Protein AF-A0A520GUM7-F1 (afdb_monomer)

Sequence (60 aa):
MGLILLEALGALVLLAVIVWWTMFAGRRRGEIADPAPPEEAPAPVAASAPAPPATSPSRD

Solvent-accessible surface area (backbone atoms only — not comparable to full-atom values): 4151 Å² total; per-residue (Å²): 115,68,67,61,53,52,51,51,53,50,50,52,51,50,49,51,52,50,54,49,44,60,65,60,66,65,62,68,88,70,73,80,73,68,77,70,72,83,72,73,69,80,67,79,85,82,81,72,76,78,77,77,81,87,74,81,77,86,88,134

Secondary structure (DSSP, 8-state):
-HHHHHHHHHHHHHHHHHHHHHHHHS------------------TTS-PPPPP-------

Mean predicted aligned error: 18.13 Å

Structure (mmCIF, N/CA/C/O backbone):
data_AF-A0A520GUM7-F1
#
_entry.id   AF-A0A520GUM7-F1
#
loop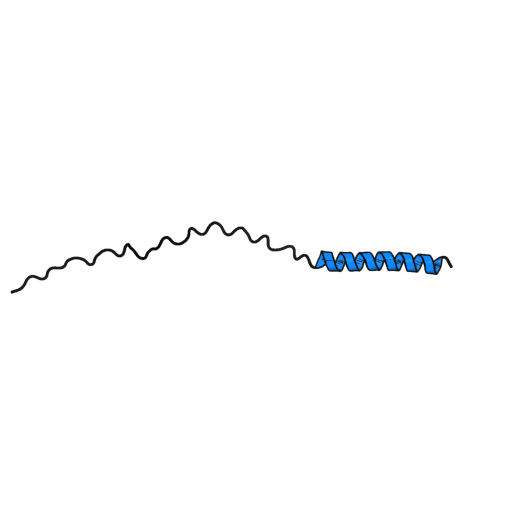_
_atom_site.group_PDB
_atom_site.id
_atom_site.type_symbol
_atom_site.label_atom_id
_atom_site.label_alt_id
_atom_site.label_comp_id
_atom_site.label_asym_id
_atom_site.label_entity_id
_atom_site.label_seq_id
_atom_site.pdbx_PDB_ins_code
_atom_site.Cartn_x
_atom_site.Car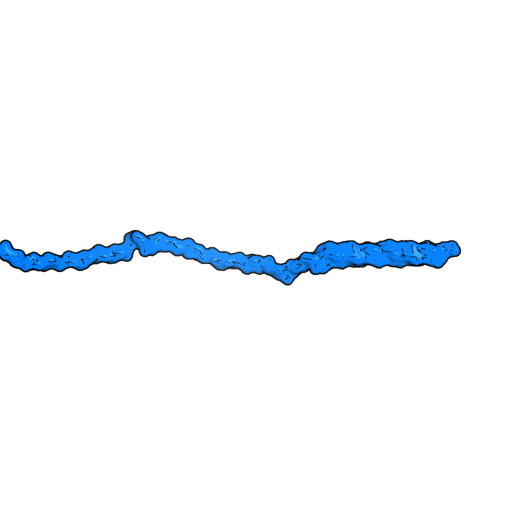tn_y
_atom_site.Cartn_z
_atom_site.occupancy
_atom_site.B_iso_or_equiv
_atom_site.auth_seq_id
_atom_site.auth_comp_id
_atom_site.auth_asym_id
_atom_site.auth_atom_id
_atom_site.pdbx_PDB_model_num
ATOM 1 N N . MET A 1 1 ? 13.694 -6.008 -24.397 1.00 62.38 1 MET A N 1
ATOM 2 C CA . MET A 1 1 ? 13.679 -4.659 -23.785 1.00 62.38 1 MET A CA 1
ATOM 3 C C . MET A 1 1 ? 12.287 -4.266 -23.286 1.00 62.38 1 MET A C 1
ATOM 5 O O . MET A 1 1 ? 12.166 -3.968 -2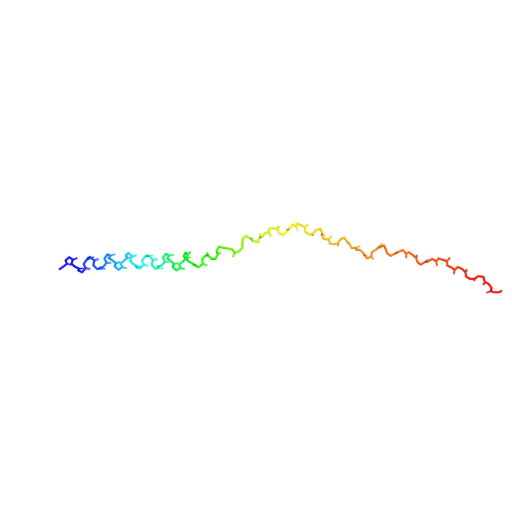2.110 1.00 62.38 1 MET A O 1
ATOM 9 N N . GLY A 1 2 ? 11.228 -4.334 -24.108 1.00 81.12 2 GLY A N 1
ATOM 10 C CA . GLY A 1 2 ? 9.867 -3.952 -23.679 1.00 81.12 2 GLY A CA 1
ATOM 11 C C . GLY A 1 2 ? 9.253 -4.799 -22.552 1.00 81.12 2 GLY A C 1
ATOM 12 O O . GLY A 1 2 ? 8.511 -4.264 -21.740 1.00 81.12 2 GLY A O 1
ATOM 13 N N . LEU A 1 3 ? 9.611 -6.085 -22.446 1.00 82.50 3 LEU A N 1
ATOM 14 C CA . LEU A 1 3 ? 9.120 -6.971 -21.377 1.00 82.50 3 LEU A CA 1
ATOM 15 C C . LEU A 1 3 ? 9.549 -6.508 -19.974 1.00 82.50 3 LEU A C 1
ATOM 17 O O . LEU A 1 3 ? 8.734 -6.508 -19.064 1.00 82.50 3 LEU A O 1
ATOM 21 N N . ILE A 1 4 ? 10.787 -6.022 -19.822 1.00 86.12 4 ILE A N 1
ATOM 22 C CA . ILE A 1 4 ? 11.298 -5.484 -18.548 1.00 86.12 4 ILE A CA 1
ATOM 23 C C . ILE A 1 4 ? 10.557 -4.195 -18.179 1.00 86.12 4 ILE A C 1
ATOM 25 O O . ILE A 1 4 ? 10.229 -3.971 -17.019 1.00 86.12 4 ILE A O 1
ATOM 29 N N . LEU A 1 5 ? 10.263 -3.352 -19.175 1.00 89.38 5 LEU A N 1
ATOM 30 C CA . LEU A 1 5 ? 9.511 -2.119 -18.961 1.00 89.38 5 LEU A CA 1
ATOM 31 C C . LEU A 1 5 ? 8.068 -2.424 -18.527 1.00 89.38 5 LEU A C 1
ATOM 33 O O . LEU A 1 5 ? 7.557 -1.784 -17.613 1.00 89.38 5 LEU A O 1
ATOM 37 N N . LEU A 1 6 ? 7.438 -3.433 -19.135 1.00 93.19 6 LEU A N 1
ATOM 38 C CA . LEU A 1 6 ? 6.095 -3.884 -18.772 1.00 93.19 6 LEU A CA 1
ATOM 39 C C . LEU A 1 6 ? 6.049 -4.473 -17.354 1.00 93.19 6 LEU A C 1
ATOM 41 O O . LEU A 1 6 ? 5.150 -4.130 -16.590 1.00 93.19 6 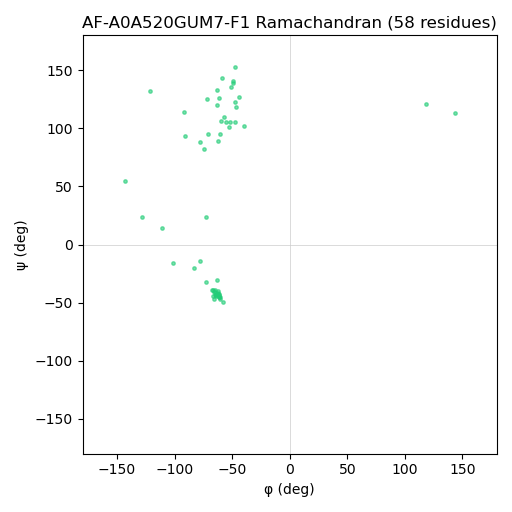LEU A O 1
ATOM 45 N N . GLU A 1 7 ? 7.028 -5.300 -16.978 1.00 91.31 7 GLU A N 1
ATOM 46 C CA . GLU A 1 7 ? 7.139 -5.832 -15.614 1.00 91.31 7 GLU A CA 1
ATOM 47 C C . GLU A 1 7 ? 7.403 -4.735 -14.583 1.00 91.31 7 GLU A C 1
ATOM 49 O O . GLU A 1 7 ? 6.782 -4.739 -13.524 1.00 91.31 7 GLU A O 1
ATOM 54 N N . ALA A 1 8 ? 8.261 -3.759 -14.893 1.00 94.25 8 ALA A N 1
ATOM 55 C CA . ALA A 1 8 ? 8.529 -2.633 -14.003 1.00 94.25 8 ALA A CA 1
ATOM 56 C C . ALA A 1 8 ? 7.279 -1.769 -13.782 1.00 94.25 8 ALA A C 1
ATOM 58 O O . ALA A 1 8 ? 6.983 -1.407 -12.644 1.00 94.25 8 ALA A O 1
ATOM 59 N N . LEU A 1 9 ? 6.510 -1.479 -14.842 1.00 95.44 9 LEU A N 1
ATOM 60 C CA . LEU A 1 9 ? 5.221 -0.794 -14.706 1.00 95.44 9 LEU A CA 1
ATOM 61 C C . LEU A 1 9 ? 4.226 -1.631 -13.890 1.00 95.44 9 LEU A C 1
ATOM 63 O O . LEU A 1 9 ? 3.553 -1.089 -13.014 1.00 95.44 9 LEU A O 1
ATOM 67 N N . GLY A 1 10 ? 4.156 -2.942 -14.135 1.00 95.88 10 GLY A N 1
ATOM 68 C CA . GLY A 1 10 ? 3.310 -3.857 -13.367 1.00 95.88 10 GLY A CA 1
ATOM 69 C C . GLY A 1 10 ? 3.675 -3.882 -11.880 1.00 95.88 10 GLY A C 1
ATOM 70 O O . GLY A 1 10 ? 2.797 -3.762 -11.027 1.00 95.88 10 GLY A O 1
ATOM 71 N N . ALA A 1 11 ? 4.968 -3.953 -11.564 1.00 95.62 11 ALA A N 1
ATOM 72 C CA . ALA A 1 11 ? 5.489 -3.918 -10.203 1.00 95.62 11 ALA A CA 1
ATOM 73 C C . ALA A 1 11 ? 5.228 -2.568 -9.519 1.00 95.62 11 ALA A C 1
ATOM 75 O O . ALA A 1 11 ? 4.856 -2.546 -8.348 1.00 95.62 11 ALA A O 1
ATOM 76 N N . LEU A 1 12 ? 5.360 -1.451 -10.244 1.00 95.25 12 LEU A N 1
ATOM 77 C CA . LEU A 1 12 ? 5.053 -0.113 -9.733 1.00 95.25 12 LEU A CA 1
ATOM 78 C C . LEU A 1 12 ? 3.571 0.008 -9.340 1.00 95.25 12 LEU A C 1
ATOM 80 O O . LEU A 1 12 ? 3.253 0.503 -8.258 1.00 95.25 12 LEU A O 1
ATOM 84 N N . VAL A 1 13 ? 2.664 -0.480 -10.193 1.00 96.44 13 VAL A N 1
ATOM 85 C CA . VAL A 1 13 ? 1.219 -0.484 -9.918 1.00 96.44 13 VAL A CA 1
ATOM 86 C C . VAL A 1 13 ? 0.892 -1.420 -8.755 1.00 96.44 13 VAL A C 1
ATOM 88 O O . VAL A 1 13 ? 0.155 -1.031 -7.851 1.00 96.44 13 VAL A O 1
ATOM 91 N N . LEU A 1 14 ? 1.469 -2.624 -8.732 1.00 96.19 14 LEU A N 1
ATOM 92 C CA . LEU A 1 14 ? 1.263 -3.591 -7.654 1.00 96.19 14 LEU A CA 1
ATOM 93 C C . LEU A 1 14 ? 1.743 -3.042 -6.303 1.00 96.19 14 LEU A C 1
ATOM 95 O O . LEU A 1 14 ? 1.036 -3.160 -5.304 1.00 96.19 14 LEU A O 1
ATOM 99 N N . LEU A 1 15 ? 2.903 -2.384 -6.279 1.00 94.75 15 LEU A N 1
ATOM 100 C CA . LEU A 1 15 ? 3.437 -1.719 -5.094 1.00 94.75 15 LEU A CA 1
ATOM 101 C C . LEU A 1 15 ? 2.483 -0.625 -4.597 1.00 94.75 15 LEU A C 1
ATOM 103 O O . LEU A 1 15 ? 2.169 -0.585 -3.408 1.00 94.75 15 LEU A O 1
ATOM 107 N N . ALA A 1 16 ? 1.982 0.227 -5.494 1.00 95.44 16 ALA A N 1
ATOM 108 C CA . ALA A 1 16 ? 1.029 1.277 -5.141 1.00 95.44 16 ALA A CA 1
ATOM 109 C C . ALA A 1 16 ? -0.284 0.701 -4.590 1.00 95.44 16 ALA A C 1
ATOM 111 O O . ALA A 1 16 ? -0.790 1.197 -3.585 1.00 95.44 16 ALA A O 1
ATOM 112 N N . VAL A 1 17 ? -0.805 -0.372 -5.196 1.00 94.88 17 VAL A N 1
ATOM 113 C CA . VAL A 1 17 ? -2.002 -1.080 -4.717 1.00 94.88 17 VAL A CA 1
ATOM 114 C C . VAL A 1 17 ? -1.778 -1.642 -3.318 1.00 94.88 17 VAL A C 1
ATOM 116 O O . VAL A 1 17 ? -2.638 -1.463 -2.462 1.00 94.88 17 VAL A O 1
ATOM 119 N N . ILE A 1 18 ? -0.630 -2.271 -3.056 1.00 94.69 18 ILE A N 1
ATOM 120 C CA . ILE A 1 18 ? -0.312 -2.822 -1.734 1.00 94.69 18 ILE A CA 1
ATOM 121 C C . ILE A 1 18 ? -0.173 -1.704 -0.700 1.00 94.69 18 ILE A C 1
ATOM 123 O O . ILE A 1 18 ? -0.759 -1.813 0.368 1.00 94.69 18 ILE A O 1
ATOM 127 N N . VAL A 1 19 ? 0.553 -0.622 -0.993 1.00 94.31 19 VAL A N 1
ATOM 128 C CA . VAL A 1 19 ? 0.723 0.510 -0.060 1.00 94.31 19 VAL A CA 1
ATOM 129 C C . VAL A 1 19 ? -0.606 1.208 0.219 1.00 94.31 19 VAL A C 1
ATOM 131 O O . VAL A 1 19 ?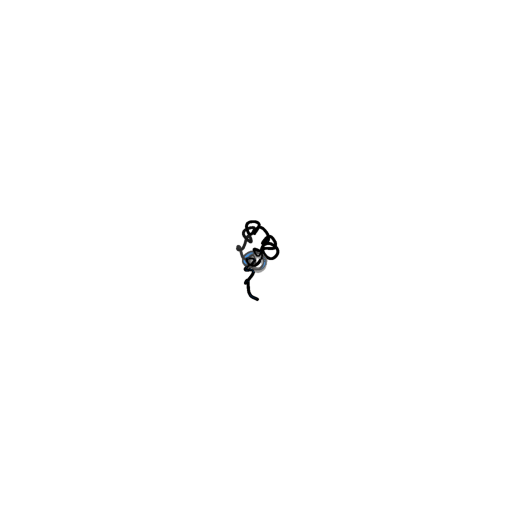 -0.936 1.496 1.370 1.00 94.31 19 VAL A O 1
ATOM 134 N N . TRP A 1 20 ? -1.400 1.450 -0.823 1.00 92.94 20 TRP A N 1
ATOM 135 C CA . TRP A 1 20 ? -2.752 1.973 -0.669 1.00 92.94 20 TRP A CA 1
ATOM 136 C C . TRP A 1 20 ? -3.572 1.040 0.212 1.00 92.94 20 TRP A C 1
ATOM 138 O O . TRP A 1 20 ? -4.195 1.476 1.174 1.00 92.94 20 TRP A O 1
ATOM 148 N N . TRP A 1 21 ? -3.552 -0.256 -0.085 1.00 91.62 21 TRP A N 1
ATOM 149 C CA . TRP A 1 21 ? -4.280 -1.254 0.676 1.00 91.62 21 TRP A CA 1
ATOM 150 C C . TRP A 1 21 ? -3.820 -1.313 2.132 1.00 91.62 21 TRP A C 1
ATOM 152 O O . TRP A 1 21 ? -4.661 -1.340 3.017 1.00 91.62 21 TRP A O 1
ATOM 162 N N . THR A 1 22 ? -2.524 -1.277 2.434 1.00 91.00 22 THR A N 1
ATOM 163 C CA . THR A 1 22 ? -2.039 -1.333 3.822 1.00 91.00 22 THR A CA 1
ATOM 164 C C . THR A 1 22 ? -2.409 -0.081 4.611 1.00 91.00 22 THR A C 1
ATOM 166 O O . THR A 1 22 ? -2.832 -0.196 5.762 1.00 91.00 22 THR A O 1
ATOM 169 N N . MET A 1 23 ? -2.354 1.107 4.002 1.00 87.25 23 MET A N 1
ATOM 170 C CA . MET A 1 23 ? -2.799 2.338 4.665 1.00 87.25 23 MET A CA 1
ATOM 171 C C . MET A 1 23 ? -4.327 2.417 4.798 1.00 87.25 23 MET A C 1
ATOM 173 O O . MET A 1 23 ? -4.846 2.969 5.768 1.00 87.25 23 MET A O 1
ATOM 177 N N . PHE A 1 24 ? -5.068 1.856 3.843 1.00 72.12 24 PHE A N 1
ATOM 178 C CA . PHE A 1 24 ? -6.517 2.030 3.736 1.00 72.12 24 PHE A CA 1
ATOM 179 C C . PHE A 1 24 ? -7.337 0.838 4.257 1.00 72.12 24 PHE A C 1
ATOM 181 O O . PHE A 1 24 ? -8.518 1.000 4.545 1.00 72.12 24 PHE A O 1
ATOM 188 N N . ALA A 1 25 ? -6.742 -0.338 4.447 1.00 71.75 25 ALA A N 1
ATOM 189 C CA . ALA A 1 25 ? -7.368 -1.482 5.117 1.00 71.75 25 ALA A CA 1
ATOM 190 C C . ALA A 1 25 ? -7.252 -1.393 6.650 1.00 71.75 25 ALA A C 1
ATOM 192 O O . ALA A 1 25 ? -8.043 -2.004 7.363 1.00 71.75 25 ALA A O 1
ATOM 193 N N . GLY A 1 26 ? -6.300 -0.603 7.167 1.00 67.94 26 GLY A N 1
ATOM 194 C CA . GLY A 1 26 ? -6.098 -0.382 8.606 1.00 67.94 26 GLY A CA 1
ATOM 195 C C . GLY A 1 26 ? -7.080 0.603 9.251 1.00 67.94 26 GLY A C 1
ATOM 196 O O . GLY A 1 26 ? -7.210 0.638 10.473 1.00 67.94 26 GLY A O 1
ATOM 197 N N . ARG A 1 27 ? -7.819 1.380 8.452 1.00 70.12 27 ARG A N 1
ATOM 198 C CA . ARG A 1 27 ? -8.910 2.241 8.937 1.00 70.12 27 ARG 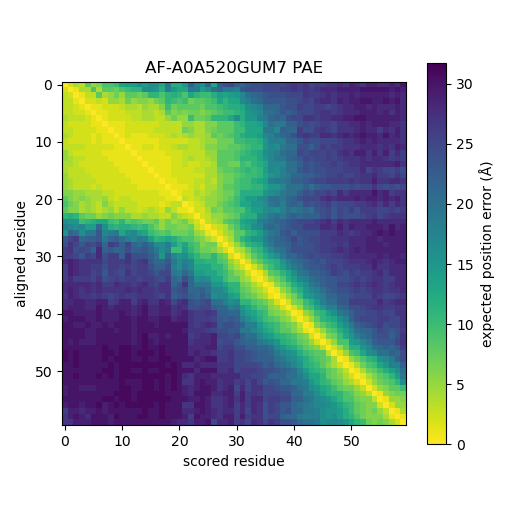A CA 1
ATOM 199 C C . ARG A 1 27 ? -10.116 1.375 9.284 1.00 70.12 27 ARG A C 1
ATOM 201 O O . ARG A 1 27 ? -11.048 1.219 8.493 1.00 70.12 27 ARG A O 1
ATOM 208 N N . ARG A 1 28 ? -10.065 0.815 10.497 1.00 61.66 28 ARG A N 1
ATOM 209 C CA . ARG A 1 28 ? -11.204 0.256 11.225 1.00 61.66 28 ARG A CA 1
ATOM 210 C C . ARG A 1 28 ? -12.355 1.257 11.173 1.00 61.66 28 ARG A C 1
ATOM 212 O O . ARG A 1 28 ? -12.343 2.306 11.806 1.00 61.66 28 ARG A O 1
ATOM 219 N N . ARG A 1 29 ? -13.334 0.931 10.343 1.00 63.31 29 ARG A N 1
ATOM 220 C CA . ARG A 1 29 ? -14.617 1.609 10.251 1.00 63.31 29 ARG A CA 1
ATOM 221 C C . ARG A 1 29 ? -15.476 1.131 11.420 1.00 63.31 29 ARG A C 1
ATOM 223 O O . ARG A 1 29 ? -16.182 0.141 11.287 1.00 63.31 29 ARG A O 1
ATOM 230 N N . GLY A 1 30 ? -15.360 1.802 12.554 1.00 65.00 30 GLY A N 1
ATOM 231 C CA . GLY A 1 30 ? -16.096 1.499 13.781 1.00 65.00 30 GLY A CA 1
ATOM 232 C C . GLY A 1 30 ? -15.168 1.770 14.959 1.00 65.00 30 GLY A C 1
ATOM 233 O O . GLY A 1 30 ? -14.128 1.137 15.047 1.00 65.00 30 GLY A O 1
ATOM 234 N N . GLU A 1 31 ? -15.399 2.746 15.818 1.00 63.00 31 GLU A N 1
ATOM 235 C CA . GLU A 1 31 ? -16.669 3.338 16.206 1.00 63.00 31 GLU A CA 1
ATOM 236 C C . GLU A 1 31 ? -16.675 4.846 15.912 1.00 63.00 31 GLU A C 1
ATOM 238 O O . GLU A 1 31 ? -15.763 5.574 16.300 1.00 63.00 31 GLU A O 1
ATOM 243 N N . ILE A 1 32 ? -17.739 5.354 15.277 1.00 60.84 32 ILE A N 1
ATOM 244 C CA . ILE A 1 32 ? -18.248 6.639 15.761 1.00 60.84 32 ILE A CA 1
ATOM 245 C C . ILE A 1 32 ? -18.596 6.294 17.203 1.00 60.84 32 ILE A C 1
ATOM 247 O O . ILE A 1 32 ? -19.510 5.494 17.402 1.00 60.84 32 ILE A O 1
ATOM 251 N N . ALA A 1 33 ? -17.792 6.748 18.168 1.00 61.12 33 ALA A N 1
ATOM 252 C CA . ALA A 1 33 ? -18.235 6.766 19.549 1.00 61.12 33 ALA A CA 1
ATOM 253 C C . ALA A 1 33 ? -19.574 7.489 19.483 1.00 61.12 33 ALA A C 1
ATOM 255 O O . ALA A 1 33 ? -19.605 8.678 19.154 1.00 61.12 33 ALA A O 1
ATOM 256 N N . ASP A 1 34 ? -20.661 6.725 19.620 1.00 61.75 34 ASP A N 1
ATOM 257 C CA . ASP A 1 34 ? -21.993 7.282 19.770 1.00 61.75 34 ASP A CA 1
ATOM 258 C C . ASP A 1 34 ? -21.811 8.368 20.826 1.00 61.75 34 ASP A C 1
ATOM 260 O O . ASP A 1 34 ? -21.234 8.048 21.877 1.00 61.75 34 ASP A O 1
ATOM 264 N N . PRO A 1 35 ? -22.072 9.656 20.523 1.00 64.19 35 PRO A N 1
ATOM 265 C CA . PRO A 1 35 ? -21.940 10.686 21.531 1.00 64.19 35 PRO A CA 1
ATOM 266 C C . PRO A 1 35 ? -22.828 10.220 22.670 1.00 64.19 35 PRO A C 1
ATOM 268 O O . PRO A 1 35 ? -24.049 10.223 22.526 1.00 64.19 35 PRO A O 1
ATOM 271 N N . ALA A 1 36 ? -22.197 9.726 23.744 1.00 65.44 36 ALA A N 1
ATOM 272 C CA . ALA A 1 36 ? -22.905 9.245 24.909 1.00 65.44 36 ALA A CA 1
ATOM 273 C C . ALA A 1 36 ? -23.930 10.338 25.216 1.00 65.44 36 ALA A C 1
ATOM 275 O O . ALA A 1 36 ? -23.526 11.511 25.289 1.00 65.44 36 ALA A O 1
ATOM 276 N N . PRO A 1 37 ? -25.238 10.011 25.258 1.00 64.19 37 PRO A N 1
ATOM 277 C CA . PRO A 1 37 ? -26.232 11.014 25.593 1.00 64.19 37 PRO A CA 1
ATOM 278 C C . PRO A 1 37 ? -25.734 11.661 26.880 1.00 64.19 37 PRO A C 1
ATOM 280 O O . PRO A 1 37 ? -25.202 10.920 27.708 1.00 64.19 37 PRO A O 1
ATOM 283 N N . PRO A 1 38 ? -25.780 13.000 27.008 1.00 63.03 38 PRO A N 1
ATOM 284 C CA . PRO A 1 38 ? -25.234 13.685 28.166 1.00 63.03 38 PRO A CA 1
ATOM 285 C C . PRO A 1 38 ? -25.843 13.026 29.396 1.00 63.03 38 PRO A C 1
ATOM 287 O O . PRO A 1 38 ? -27.020 13.225 29.688 1.00 63.03 38 PRO A O 1
ATOM 290 N N . GLU A 1 39 ? -25.064 12.151 30.034 1.00 63.41 39 GLU A N 1
ATOM 291 C CA . GLU A 1 39 ? -25.455 11.484 31.254 1.00 63.41 39 GLU A CA 1
ATOM 292 C C . GLU A 1 39 ? -25.393 12.612 32.255 1.00 63.41 39 GLU A C 1
ATOM 294 O O . GLU A 1 39 ? -24.322 13.066 32.662 1.00 63.41 39 GLU A O 1
ATOM 299 N N . GLU A 1 40 ? -26.576 13.184 32.447 1.00 65.38 40 GLU A N 1
ATOM 300 C CA . GLU A 1 40 ? -26.919 14.176 33.431 1.00 65.38 40 GLU A CA 1
ATOM 301 C C . GLU A 1 40 ? -26.183 13.772 34.698 1.00 65.38 40 GLU A C 1
ATOM 303 O O . GLU A 1 40 ? -26.519 12.773 35.336 1.00 65.38 40 GLU A O 1
ATOM 308 N N . ALA A 1 41 ? -25.072 14.480 34.947 1.00 64.56 41 ALA A N 1
ATOM 309 C CA . ALA A 1 41 ? -24.178 14.217 36.057 1.00 64.56 41 ALA A CA 1
ATOM 310 C C . ALA A 1 41 ? -25.065 13.982 37.273 1.00 64.56 41 ALA A C 1
ATOM 312 O O . ALA A 1 41 ? -25.942 14.824 37.500 1.00 64.56 41 ALA A O 1
ATOM 313 N N . PRO A 1 42 ? -24.914 12.864 38.010 1.00 57.19 42 PRO A N 1
ATOM 314 C CA . PRO A 1 42 ? -25.799 12.602 39.121 1.00 57.19 42 PRO A CA 1
ATOM 315 C C . PRO A 1 42 ? -25.663 13.803 40.044 1.00 57.19 42 PRO A C 1
ATOM 317 O O . PRO A 1 42 ? -24.605 14.048 40.633 1.00 57.19 42 PRO A O 1
ATOM 320 N N . ALA A 1 43 ? -26.730 14.605 40.092 1.00 65.94 43 ALA A N 1
ATOM 321 C CA . ALA A 1 43 ? -26.864 15.674 41.050 1.00 65.94 43 ALA A CA 1
ATOM 322 C C . ALA A 1 43 ? -26.536 15.051 42.411 1.00 65.94 43 ALA A C 1
ATOM 324 O O . ALA A 1 43 ? -26.911 13.897 42.644 1.00 65.94 43 ALA A O 1
ATOM 325 N N . PRO A 1 44 ? -25.793 15.741 43.285 1.00 62.59 44 PRO A N 1
ATOM 326 C CA . PRO A 1 44 ? -25.320 15.158 44.527 1.00 62.59 44 PRO A CA 1
ATOM 327 C C . PRO A 1 44 ? -26.529 14.742 45.372 1.00 62.59 44 PRO A C 1
ATOM 329 O O . PRO A 1 44 ? -27.084 15.532 46.131 1.00 62.59 44 PRO A O 1
ATOM 332 N N . VAL A 1 45 ? -26.928 13.473 45.274 1.00 62.38 45 VAL A N 1
ATOM 333 C CA . VAL A 1 45 ? -28.018 12.843 46.038 1.00 62.38 45 VAL A CA 1
ATOM 334 C C . VAL A 1 45 ? -27.629 12.619 47.507 1.00 62.38 45 VAL A C 1
ATOM 336 O O . VAL A 1 45 ? -28.201 11.790 48.203 1.00 62.38 45 VAL A O 1
ATOM 339 N N . ALA A 1 46 ? -26.667 13.389 48.016 1.00 62.38 46 ALA A N 1
ATOM 340 C CA . ALA A 1 46 ? -26.126 13.276 49.365 1.00 62.38 46 ALA A CA 1
ATOM 341 C C . ALA A 1 46 ? -26.491 14.460 50.283 1.00 62.38 46 ALA A C 1
ATOM 343 O O . ALA A 1 46 ? -25.893 14.604 51.344 1.00 62.38 46 ALA A O 1
ATOM 344 N N . ALA A 1 47 ? -27.465 15.304 49.917 1.00 62.25 47 ALA A N 1
ATOM 345 C CA . ALA A 1 47 ? -27.911 16.421 50.765 1.00 62.25 47 ALA A CA 1
ATOM 346 C C . ALA A 1 47 ? -29.433 16.479 50.993 1.00 62.25 47 ALA A C 1
ATOM 348 O O . ALA A 1 47 ? -29.987 17.533 51.294 1.00 62.25 47 ALA A O 1
ATOM 349 N N . SER A 1 48 ? -30.144 15.358 50.864 1.00 61.81 48 SER A N 1
ATOM 350 C CA . SER A 1 48 ? -31.551 15.266 51.284 1.00 61.81 48 SER A CA 1
ATOM 351 C C . SER A 1 48 ? -31.854 13.894 51.879 1.00 61.81 48 SER A C 1
ATOM 353 O O . SER A 1 48 ? -32.761 13.193 51.447 1.00 61.81 48 SER A O 1
ATOM 355 N N . ALA A 1 49 ? -31.076 13.497 52.888 1.00 63.62 49 ALA A N 1
ATOM 356 C CA . ALA A 1 49 ? -31.575 12.525 53.850 1.00 63.62 49 ALA A CA 1
ATOM 357 C C . ALA A 1 49 ? -32.627 13.240 54.723 1.00 63.62 49 ALA A C 1
ATOM 359 O O . ALA A 1 49 ? -32.319 14.304 55.270 1.00 63.62 49 ALA A O 1
ATOM 360 N N . PRO A 1 50 ? -33.863 12.722 54.841 1.00 61.56 50 PRO A N 1
ATOM 361 C CA . PRO A 1 50 ? -34.850 13.305 55.735 1.00 61.56 50 PRO A CA 1
ATOM 362 C C . PRO A 1 50 ? -34.340 13.185 57.174 1.00 61.56 50 PRO A C 1
ATOM 364 O O . PRO A 1 50 ? -33.843 12.135 57.585 1.00 61.56 50 PRO A O 1
ATOM 367 N N . ALA A 1 51 ? -34.434 14.287 57.918 1.00 68.50 51 ALA A N 1
ATOM 368 C CA . ALA A 1 51 ? -34.108 14.341 59.335 1.00 68.50 51 ALA A CA 1
ATOM 369 C C . ALA A 1 51 ? -34.801 13.189 60.095 1.00 68.50 51 ALA A C 1
ATOM 371 O O . ALA A 1 51 ? -35.953 12.865 59.782 1.00 68.50 51 ALA A O 1
ATOM 372 N N . PRO A 1 52 ? -34.132 12.562 61.082 1.00 73.12 52 PRO A N 1
ATOM 373 C CA . PRO A 1 52 ? -34.750 11.506 61.873 1.00 73.12 52 PRO A CA 1
ATOM 374 C C . PRO A 1 52 ? -36.004 12.051 62.577 1.00 73.12 52 PRO A C 1
ATOM 376 O O . PRO A 1 52 ? -36.005 13.210 63.006 1.00 73.12 52 PRO A O 1
ATOM 379 N N . PRO A 1 53 ? -37.078 11.252 62.707 1.00 64.69 53 PRO A N 1
ATOM 380 C CA . PRO A 1 53 ? -38.280 11.702 63.388 1.00 64.69 53 PRO A CA 1
ATOM 381 C C . PRO A 1 53 ? -37.934 12.019 64.843 1.00 64.69 53 PRO A C 1
ATOM 383 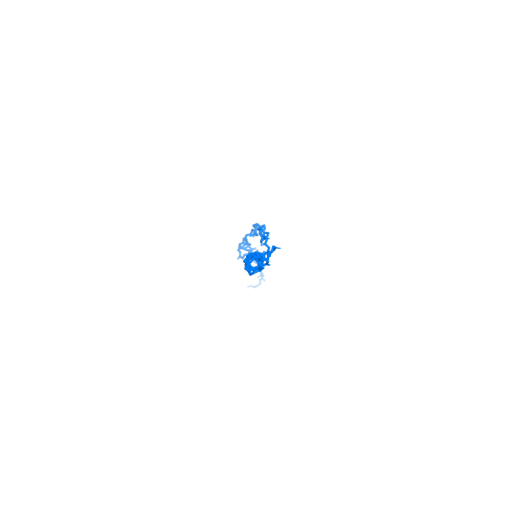O O . PRO A 1 53 ? -37.373 11.191 65.559 1.00 64.69 53 PRO A O 1
ATOM 386 N N . ALA A 1 54 ? -38.271 13.234 65.273 1.00 66.44 54 ALA A N 1
ATOM 387 C CA . ALA A 1 54 ? -38.247 13.622 66.671 1.00 66.44 54 ALA A CA 1
ATOM 388 C C . ALA A 1 54 ? -39.248 12.754 67.448 1.00 66.44 54 ALA A C 1
ATOM 390 O O . ALA A 1 54 ? -40.419 13.094 67.587 1.00 66.44 54 ALA A O 1
ATOM 391 N N . THR A 1 55 ? -38.797 11.612 67.952 1.00 60.31 55 THR A N 1
ATOM 392 C CA . THR A 1 55 ? -39.468 10.912 69.044 1.00 60.31 55 THR A CA 1
ATOM 393 C C . THR A 1 55 ? -38.863 11.407 70.340 1.00 60.31 55 THR A C 1
ATOM 395 O O . THR A 1 55 ? -37.842 10.893 70.786 1.00 60.31 55 THR A O 1
ATOM 398 N N . SER A 1 56 ? -39.498 12.418 70.931 1.00 61.22 56 SER A N 1
ATOM 399 C CA . SER A 1 56 ? -39.395 12.673 72.365 1.00 61.22 56 SER A CA 1
ATOM 400 C C . SER A 1 56 ? -39.984 11.475 73.116 1.00 61.22 56 SER A C 1
ATOM 402 O O . SER A 1 56 ? -41.180 11.214 72.957 1.00 61.22 56 SER A O 1
ATOM 404 N N . PRO A 1 57 ? -39.223 10.763 73.962 1.00 67.88 57 PRO A N 1
ATOM 405 C CA . PRO A 1 57 ? -39.796 9.941 75.005 1.00 67.88 57 PRO A CA 1
ATOM 406 C C . PRO A 1 57 ? -39.891 10.792 76.275 1.00 67.88 57 PRO A C 1
ATOM 408 O O . PRO A 1 57 ? -38.899 11.224 76.852 1.00 67.88 57 PRO A O 1
ATOM 411 N N . SER A 1 58 ? -41.132 11.050 76.670 1.00 59.56 58 SER A N 1
ATOM 412 C CA . SER A 1 58 ? -41.533 11.358 78.043 1.00 59.56 58 SER A CA 1
ATOM 413 C C . SER A 1 58 ? -40.922 10.357 79.043 1.00 59.56 58 SER A C 1
ATOM 415 O O . SER A 1 58 ? -40.739 9.202 78.640 1.00 59.56 58 SER A O 1
ATOM 417 N N . ARG A 1 59 ? -40.718 10.800 80.311 1.00 51.75 59 ARG A N 1
ATOM 418 C CA . ARG A 1 59 ? -40.479 10.050 81.583 1.00 51.75 59 ARG A CA 1
ATOM 419 C C . ARG A 1 59 ? -39.107 10.374 82.212 1.00 51.75 59 ARG A C 1
ATOM 421 O O . ARG A 1 59 ? -38.101 10.197 81.539 1.00 51.75 59 ARG A O 1
ATOM 428 N N . ASP A 1 60 ? -38.946 10.879 83.437 1.00 53.09 60 ASP A N 1
ATOM 429 C CA . ASP A 1 60 ? -39.759 11.050 84.660 1.00 53.09 60 ASP A CA 1
ATOM 430 C C . ASP A 1 60 ? -39.367 12.379 85.350 1.00 53.09 60 ASP A C 1
ATOM 432 O O . ASP A 1 60 ? -38.213 12.827 8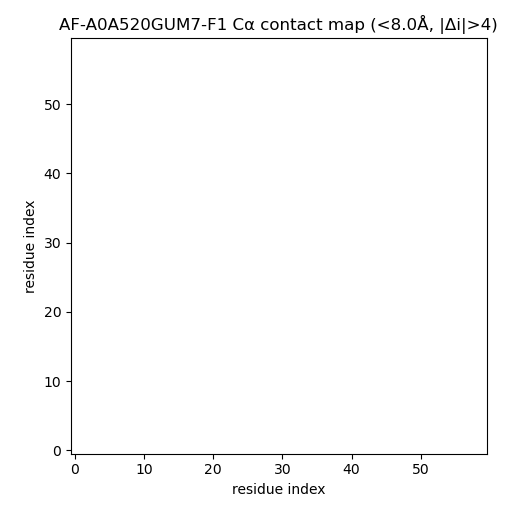5.138 1.00 53.09 60 ASP A O 1
#

pLDDT: mean 74.12, std 14.46, range [51.75, 96.44]

Foldseek 3Di:
DVVVVVVVVVVVVVVVVVVCCVVVVPP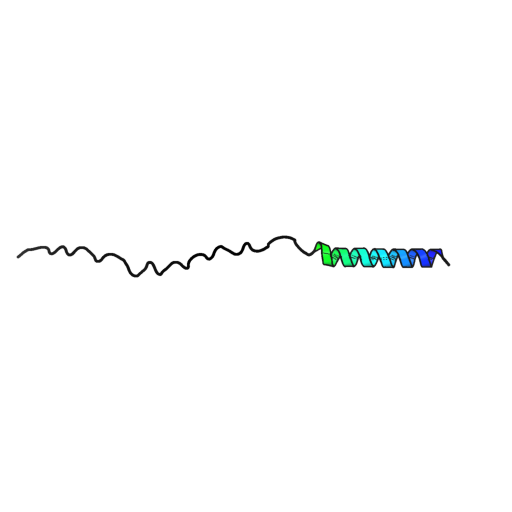PPDDPPPPPDPPPPPDPPPPDDDDDDPDDDDDD

Radius of gyration: 36.12 Å; Cα contacts (8 Å, |Δi|>4): 0; chains: 1; bounding box: 55×23×108 Å